Protein AF-A0A519G516-F1 (afdb_monomer_lite)

Sec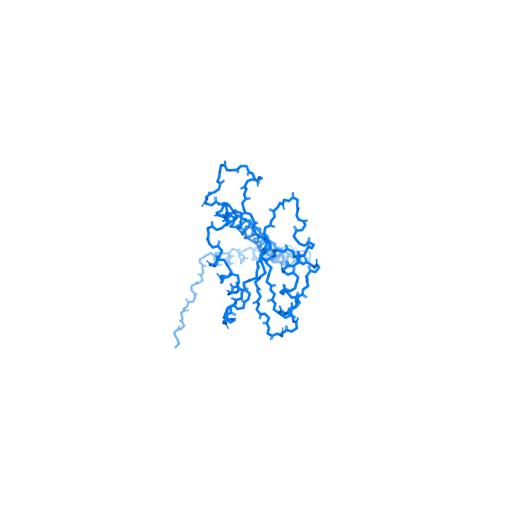ondary structure (DSSP, 8-state):
------PPPHHHHHHHHHHHHHHHHHHHHHHHH--HHHHHHHHHHHHHHHHHHHHHHHHHHHHHHHHHHHHHHHHHHHHHHHHHHHTS-TT-TTS-GGG---EEEEEESS---HHHHHHHH--SS--EEEEEE----HHHHHHHHHHHHHHT-EEEE-S--TTHHHHHHHHHHHHHTTTS--

Structure (mmCIF, N/CA/C/O backbone):
data_AF-A0A519G516-F1
#
_entry.id   AF-A0A519G516-F1
#
loop_
_atom_site.group_PDB
_atom_site.id
_atom_site.type_symbol
_atom_site.label_atom_id
_atom_site.label_alt_id
_atom_site.label_comp_id
_atom_site.label_asym_id
_atom_site.label_entity_id
_atom_site.label_seq_id
_atom_site.pdbx_PDB_ins_code
_atom_site.Cartn_x
_atom_site.Cartn_y
_atom_site.Cartn_z
_atom_site.occupancy
_atom_site.B_iso_or_equiv
_atom_site.auth_seq_id
_atom_site.auth_comp_id
_atom_site.auth_asym_id
_atom_site.auth_atom_id
_atom_site.pdbx_PDB_model_num
ATOM 1 N N . MET A 1 1 ? 13.253 -38.120 -31.723 1.00 42.66 1 MET A N 1
ATOM 2 C CA . MET A 1 1 ? 13.584 -36.685 -31.892 1.00 42.66 1 MET A CA 1
ATOM 3 C C . MET A 1 1 ? 13.440 -36.330 -33.364 1.00 42.66 1 MET A C 1
ATOM 5 O O . MET A 1 1 ? 14.314 -36.656 -34.152 1.00 42.66 1 MET A O 1
ATOM 9 N N . THR A 1 2 ? 12.307 -35.756 -33.767 1.00 56.34 2 THR A N 1
ATOM 10 C CA . THR A 1 2 ? 12.040 -35.376 -35.163 1.00 56.34 2 THR A CA 1
ATOM 11 C C . THR A 1 2 ? 12.524 -33.948 -35.408 1.00 56.34 2 THR A C 1
ATOM 13 O O . THR A 1 2 ? 11.951 -32.991 -34.889 1.00 56.34 2 THR A O 1
ATOM 16 N N . HIS A 1 3 ? 13.603 -33.803 -36.177 1.00 51.62 3 HIS A N 1
ATOM 17 C CA . HIS A 1 3 ? 14.122 -32.510 -36.619 1.00 51.62 3 HIS A CA 1
ATOM 18 C C . HIS A 1 3 ? 13.134 -31.878 -37.609 1.00 51.62 3 HIS A C 1
ATOM 20 O O . HIS A 1 3 ? 13.047 -32.295 -38.761 1.00 51.62 3 HIS A O 1
ATOM 26 N N . HIS A 1 4 ? 12.379 -30.869 -37.175 1.00 57.00 4 HIS A N 1
ATOM 27 C CA . HIS A 1 4 ? 11.585 -30.063 -38.098 1.00 57.00 4 HIS A CA 1
ATOM 28 C C . HIS A 1 4 ? 12.514 -29.067 -38.816 1.00 57.00 4 HIS A C 1
ATOM 30 O O . HIS A 1 4 ? 13.153 -28.251 -38.141 1.00 57.00 4 HIS A O 1
ATOM 36 N N . PRO A 1 5 ? 12.627 -29.102 -40.157 1.00 66.62 5 PRO A N 1
ATOM 37 C CA . PRO A 1 5 ? 13.460 -28.153 -40.881 1.00 66.62 5 PRO A CA 1
ATOM 38 C C . PRO A 1 5 ? 12.877 -26.745 -40.724 1.00 66.62 5 PRO A C 1
ATOM 40 O O . PRO A 1 5 ? 11.738 -26.475 -41.116 1.00 66.62 5 PRO A O 1
ATOM 43 N N . ARG A 1 6 ? 13.660 -25.835 -40.131 1.00 71.81 6 ARG A N 1
ATOM 44 C CA . ARG A 1 6 ? 13.300 -24.417 -40.037 1.00 71.81 6 ARG A CA 1
ATOM 45 C C . ARG A 1 6 ? 13.251 -23.848 -41.452 1.00 71.81 6 ARG A C 1
ATOM 47 O O . ARG A 1 6 ? 14.284 -23.681 -42.092 1.00 71.81 6 ARG A O 1
ATOM 54 N N . ARG A 1 7 ? 12.045 -23.558 -41.943 1.00 76.56 7 ARG A N 1
ATOM 55 C CA . ARG A 1 7 ? 11.864 -22.849 -43.211 1.00 76.56 7 ARG A CA 1
ATOM 56 C C . ARG A 1 7 ? 12.440 -21.445 -43.057 1.00 76.56 7 ARG A C 1
ATOM 58 O O . ARG A 1 7 ? 11.971 -20.672 -42.225 1.00 76.56 7 ARG A O 1
ATOM 65 N N . ILE A 1 8 ? 13.468 -21.138 -43.840 1.00 78.06 8 ILE A N 1
ATOM 66 C CA . ILE A 1 8 ? 14.042 -19.795 -43.892 1.00 78.06 8 ILE A CA 1
ATOM 67 C C . ILE A 1 8 ? 12.964 -18.856 -44.463 1.00 78.06 8 ILE A C 1
ATOM 69 O O . ILE A 1 8 ? 12.365 -19.184 -45.493 1.00 78.06 8 ILE A O 1
ATOM 73 N N . PRO A 1 9 ? 12.671 -17.714 -43.815 1.00 83.06 9 PRO A N 1
ATOM 74 C CA . PRO A 1 9 ? 11.715 -16.749 -44.338 1.00 83.06 9 PRO A CA 1
ATOM 75 C C . PRO A 1 9 ? 12.136 -16.276 -45.733 1.00 83.06 9 PRO A C 1
ATOM 77 O O . PRO A 1 9 ? 13.305 -15.965 -45.962 1.00 83.06 9 PRO A O 1
ATOM 80 N N . ARG A 1 10 ? 11.181 -16.160 -46.665 1.00 83.38 10 ARG A N 1
ATOM 81 C CA . ARG A 1 10 ? 11.438 -15.643 -48.026 1.00 83.38 10 ARG A CA 1
ATOM 82 C C . ARG A 1 10 ? 12.112 -14.263 -48.007 1.00 83.38 10 ARG A C 1
ATOM 84 O O . ARG A 1 10 ? 12.936 -13.971 -48.865 1.00 83.38 10 ARG A O 1
ATOM 91 N N . SER A 1 11 ? 11.815 -13.451 -46.991 1.00 79.94 11 SER A N 1
ATOM 92 C CA . SER A 1 11 ? 12.451 -12.152 -46.760 1.00 79.94 11 SER A CA 1
ATOM 93 C C . SER A 1 11 ? 13.943 -12.262 -46.442 1.00 79.94 11 SER A C 1
ATOM 95 O O . SER A 1 11 ? 14.722 -11.460 -46.941 1.00 79.94 11 SER A O 1
ATOM 97 N N . THR A 1 12 ? 14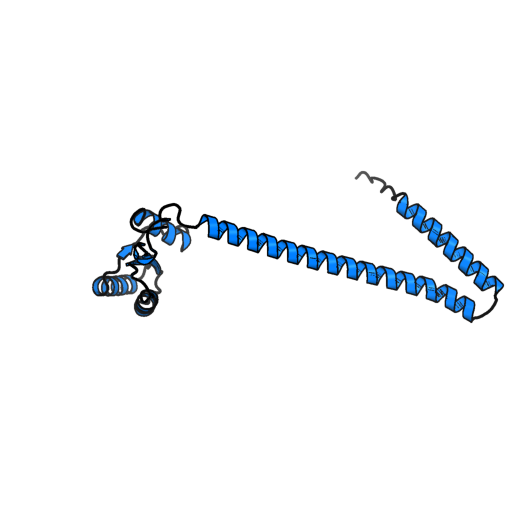.370 -13.267 -45.674 1.00 82.44 12 THR A N 1
ATOM 98 C CA . THR A 1 12 ? 15.790 -13.486 -45.367 1.00 82.44 12 THR A CA 1
ATOM 99 C C . THR A 1 12 ? 16.568 -13.838 -46.630 1.00 82.44 12 THR A C 1
ATOM 101 O O . THR A 1 12 ? 17.629 -13.272 -46.861 1.00 82.44 12 THR A O 1
ATOM 104 N N . VAL A 1 13 ? 16.010 -14.705 -47.480 1.00 85.81 13 VAL A N 1
ATOM 105 C CA . VAL A 1 13 ? 16.645 -15.095 -48.749 1.00 85.81 13 VAL A CA 1
ATOM 106 C C . VAL A 1 13 ? 16.794 -13.893 -49.686 1.00 85.81 13 VAL A C 1
ATOM 108 O O . VAL A 1 13 ? 17.876 -13.672 -50.222 1.00 85.81 13 VAL A O 1
ATOM 111 N N . LEU A 1 14 ? 15.742 -13.081 -49.840 1.00 86.44 14 LEU A N 1
ATOM 112 C CA . LEU A 1 14 ? 15.774 -11.882 -50.687 1.00 86.44 14 LEU A CA 1
ATOM 113 C C . LEU A 1 14 ? 16.786 -10.841 -50.192 1.00 86.44 14 LEU A C 1
ATOM 115 O O . LEU A 1 14 ? 17.541 -10.293 -50.992 1.00 86.44 14 LEU A O 1
ATOM 119 N N . VAL A 1 15 ? 16.837 -10.597 -48.880 1.00 82.88 15 VAL A N 1
ATOM 120 C CA . VAL A 1 15 ? 17.799 -9.658 -48.284 1.00 82.88 15 VAL A CA 1
ATOM 121 C C . VAL A 1 15 ? 19.230 -10.160 -48.473 1.00 82.88 15 VAL A C 1
ATOM 123 O O . VAL A 1 15 ? 20.093 -9.378 -48.864 1.00 82.88 15 VAL A O 1
ATOM 126 N N . SER A 1 16 ? 19.489 -11.453 -48.259 1.00 82.31 16 SER A N 1
ATOM 127 C CA . SER A 1 16 ? 20.813 -12.039 -48.495 1.00 82.31 16 SER A CA 1
ATOM 128 C C . SER A 1 16 ? 21.248 -11.899 -49.953 1.00 82.31 16 SER A C 1
ATOM 130 O O . SER A 1 16 ? 22.359 -11.441 -50.195 1.00 82.31 16 SER A O 1
ATOM 132 N N . LEU A 1 17 ? 20.369 -12.211 -50.912 1.00 90.00 17 LEU A N 1
ATOM 133 C CA . LEU A 1 17 ? 20.662 -12.061 -52.342 1.00 90.00 17 LEU A CA 1
ATOM 134 C C . LEU A 1 17 ? 20.984 -10.611 -52.714 1.00 90.00 17 LEU A C 1
ATOM 136 O O . LEU A 1 17 ? 21.973 -10.363 -53.402 1.00 90.00 17 LEU A O 1
ATOM 140 N N . LEU A 1 18 ? 20.193 -9.653 -52.223 1.00 89.50 18 LEU A N 1
ATOM 141 C CA . LEU A 1 18 ? 20.431 -8.230 -52.465 1.00 89.50 18 LEU A CA 1
ATOM 142 C C . LEU A 1 18 ? 21.806 -7.791 -51.940 1.00 89.50 18 LEU A C 1
ATOM 144 O O . LEU A 1 18 ? 22.554 -7.129 -52.657 1.00 89.50 18 LEU A O 1
ATOM 148 N N . TRP A 1 19 ? 22.167 -8.194 -50.719 1.00 84.31 19 TRP A N 1
ATOM 149 C CA . TRP A 1 19 ? 23.478 -7.880 -50.145 1.00 84.31 19 TRP A CA 1
ATOM 150 C C . TRP A 1 19 ? 24.628 -8.515 -50.923 1.00 84.31 19 TRP A C 1
ATOM 152 O O . TRP A 1 19 ? 25.651 -7.863 -51.121 1.00 84.31 19 TRP A O 1
ATOM 162 N N . THR A 1 20 ? 24.466 -9.751 -51.399 1.00 86.56 20 THR A N 1
ATOM 163 C CA . THR A 1 20 ? 25.477 -10.411 -52.233 1.00 86.56 20 THR A CA 1
ATOM 164 C C . THR A 1 20 ? 25.689 -9.665 -53.550 1.00 86.56 20 THR A C 1
ATOM 166 O O . THR A 1 20 ? 2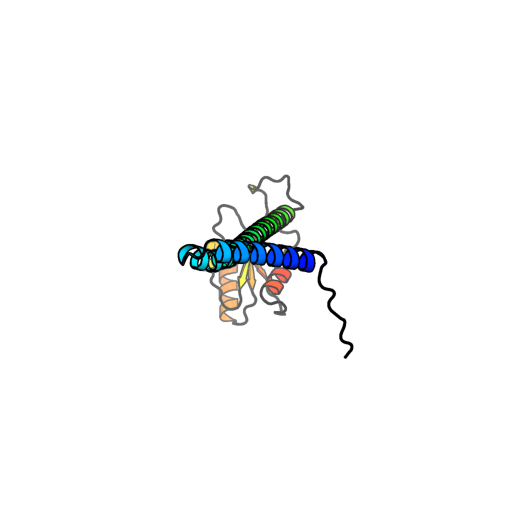6.834 -9.446 -53.939 1.00 86.56 20 THR A O 1
ATOM 169 N N . ILE A 1 21 ? 24.613 -9.213 -54.204 1.00 90.56 21 ILE A N 1
ATOM 170 C CA . ILE A 1 21 ? 24.694 -8.431 -55.448 1.00 90.56 21 ILE A CA 1
ATOM 171 C C . ILE A 1 21 ? 25.404 -7.093 -55.205 1.00 90.56 21 ILE A C 1
ATOM 173 O O . ILE A 1 21 ? 26.313 -6.736 -55.952 1.00 90.56 21 ILE A O 1
ATOM 177 N N . LEU A 1 22 ? 25.036 -6.372 -54.140 1.00 85.81 22 LEU A N 1
ATOM 178 C CA . LEU A 1 22 ? 25.654 -5.088 -53.796 1.00 85.81 22 LEU A CA 1
ATOM 179 C C . LEU A 1 22 ? 27.142 -5.234 -53.453 1.00 85.81 22 LEU A C 1
ATOM 181 O O . LEU A 1 22 ? 27.958 -4.438 -53.914 1.00 85.81 22 LEU A O 1
ATOM 185 N N . ALA A 1 23 ? 27.508 -6.267 -52.689 1.00 84.44 23 ALA A N 1
ATOM 186 C CA . ALA A 1 23 ? 28.902 -6.550 -52.359 1.00 84.44 23 ALA A CA 1
ATOM 187 C C . ALA A 1 23 ? 29.725 -6.904 -53.608 1.00 84.44 23 ALA A C 1
ATOM 189 O O . ALA A 1 23 ? 30.845 -6.419 -53.760 1.00 84.44 23 ALA A O 1
ATOM 190 N N . ALA A 1 24 ? 29.160 -7.697 -54.524 1.00 86.75 24 ALA A N 1
ATOM 191 C CA . ALA A 1 24 ? 29.812 -8.055 -55.781 1.00 86.75 24 ALA A CA 1
ATOM 192 C C . ALA A 1 24 ? 30.017 -6.836 -56.695 1.00 86.75 24 ALA A C 1
ATOM 194 O O . ALA A 1 24 ? 31.104 -6.660 -57.243 1.00 86.75 24 ALA A O 1
ATOM 195 N N . ALA A 1 25 ? 29.010 -5.964 -56.818 1.00 86.19 25 ALA A N 1
ATOM 196 C CA . ALA A 1 25 ? 29.116 -4.729 -57.594 1.00 86.19 25 ALA A CA 1
ATOM 197 C C . ALA A 1 25 ? 30.181 -3.779 -57.019 1.00 86.19 25 ALA A C 1
ATOM 199 O O . ALA A 1 25 ? 30.984 -3.218 -57.765 1.00 86.19 25 ALA A O 1
ATOM 200 N N . LEU A 1 26 ? 30.226 -3.643 -55.690 1.00 81.75 26 LEU A N 1
ATOM 201 C CA . LEU A 1 26 ? 31.208 -2.809 -54.999 1.00 81.75 26 LEU A CA 1
ATOM 202 C C . LEU A 1 26 ? 32.637 -3.348 -55.176 1.00 81.75 26 LEU A C 1
ATOM 204 O O . LEU A 1 26 ? 33.553 -2.582 -55.474 1.00 81.75 26 LEU A O 1
ATOM 208 N N . ALA A 1 27 ? 32.817 -4.668 -55.073 1.00 81.12 27 ALA A N 1
ATOM 209 C CA . ALA A 1 27 ? 34.099 -5.317 -55.329 1.00 81.12 27 ALA A CA 1
ATOM 210 C C . ALA A 1 27 ? 34.550 -5.130 -56.786 1.00 81.12 27 ALA A C 1
ATOM 212 O O . ALA A 1 27 ? 35.690 -4.738 -57.023 1.00 81.12 27 ALA A O 1
ATOM 213 N N . ALA A 1 28 ? 33.658 -5.339 -57.761 1.00 86.06 28 ALA A N 1
ATOM 214 C CA . ALA A 1 28 ? 33.967 -5.144 -59.178 1.00 86.06 28 ALA A CA 1
ATOM 215 C C . ALA A 1 28 ? 34.412 -3.702 -59.481 1.00 86.06 28 ALA A C 1
ATOM 217 O O . ALA A 1 28 ? 35.391 -3.492 -60.196 1.00 86.06 28 ALA A O 1
ATOM 218 N N . TRP A 1 29 ? 33.747 -2.710 -58.882 1.00 88.88 29 TRP A N 1
ATOM 219 C CA . TRP A 1 29 ? 34.142 -1.305 -58.990 1.00 88.88 29 TRP A CA 1
ATOM 220 C C . TRP A 1 29 ? 35.528 -1.026 -58.384 1.00 88.88 29 TRP A C 1
ATOM 222 O O . TRP A 1 29 ? 36.338 -0.312 -58.981 1.00 88.88 29 TRP A O 1
ATOM 232 N N . ALA A 1 30 ? 35.845 -1.611 -57.228 1.00 80.44 30 ALA A N 1
ATOM 233 C CA . ALA A 1 30 ? 37.164 -1.437 -56.624 1.00 80.44 30 ALA A CA 1
ATOM 234 C C . ALA A 1 30 ? 38.289 -2.104 -57.421 1.00 80.44 30 ALA A C 1
ATOM 236 O O . ALA A 1 30 ? 39.363 -1.518 -57.558 1.00 80.44 30 ALA A O 1
ATOM 237 N N . LEU A 1 31 ? 38.038 -3.283 -58.000 1.00 84.44 31 LEU A N 1
ATOM 238 C CA . LEU A 1 31 ? 38.988 -3.910 -58.920 1.00 84.44 31 LEU A CA 1
ATOM 239 C C . LEU A 1 31 ? 39.219 -3.037 -60.162 1.00 84.44 31 LEU A C 1
ATOM 241 O O . LEU A 1 31 ? 40.358 -2.896 -60.596 1.00 84.44 31 LEU A O 1
ATOM 245 N N . ALA A 1 32 ? 38.164 -2.420 -60.703 1.00 85.81 32 ALA A N 1
ATOM 246 C CA . ALA A 1 32 ? 38.262 -1.558 -61.881 1.00 85.81 32 ALA A CA 1
ATOM 247 C C . ALA A 1 32 ? 39.011 -0.239 -61.618 1.00 85.81 32 ALA A C 1
ATOM 249 O O . ALA A 1 32 ? 39.642 0.302 -62.521 1.00 85.81 32 ALA A O 1
ATOM 250 N N . THR A 1 33 ? 38.949 0.289 -60.393 1.00 88.06 33 THR A N 1
ATOM 251 C CA . THR A 1 33 ? 39.619 1.547 -60.023 1.00 88.06 33 THR A CA 1
ATOM 252 C C . THR A 1 33 ? 41.076 1.354 -59.600 1.00 88.06 33 THR A C 1
ATOM 254 O O . THR A 1 33 ? 41.839 2.312 -59.671 1.00 88.06 33 THR A O 1
ATOM 257 N N . ALA A 1 34 ? 41.474 0.148 -59.175 1.00 85.69 34 ALA A N 1
ATOM 258 C CA . ALA A 1 34 ? 42.852 -0.235 -58.837 1.00 85.69 34 ALA A CA 1
ATOM 259 C C . ALA A 1 34 ? 43.578 0.709 -57.849 1.00 85.69 34 ALA A C 1
ATOM 261 O O . ALA A 1 34 ? 44.806 0.790 -57.841 1.00 85.69 34 ALA A O 1
ATOM 262 N N . THR A 1 35 ? 42.833 1.411 -56.986 1.00 90.56 35 THR A N 1
ATOM 263 C CA . THR A 1 35 ? 43.409 2.288 -55.956 1.00 90.56 35 THR A CA 1
ATOM 264 C C . THR A 1 35 ? 43.285 1.674 -54.559 1.00 90.56 35 THR A C 1
ATOM 266 O O . THR A 1 35 ? 42.270 1.049 -54.238 1.00 90.56 35 THR A O 1
ATOM 269 N N . PRO A 1 36 ? 44.265 1.904 -53.664 1.00 85.44 36 PRO A N 1
ATOM 270 C CA . PRO A 1 36 ? 44.168 1.468 -52.270 1.00 85.44 36 PRO A CA 1
ATOM 271 C C . PRO A 1 36 ? 42.976 2.109 -51.538 1.00 85.44 36 PRO A C 1
ATOM 273 O O . PRO A 1 36 ? 42.374 1.480 -50.670 1.00 85.44 36 PRO A O 1
ATOM 276 N N . ALA A 1 37 ? 42.573 3.323 -51.928 1.00 84.19 37 ALA A N 1
ATOM 277 C CA . ALA A 1 37 ? 41.396 3.994 -51.380 1.00 84.19 37 ALA A CA 1
ATOM 278 C C . ALA A 1 37 ? 40.091 3.228 -51.670 1.00 84.19 37 ALA A C 1
ATOM 280 O O . ALA A 1 37 ? 39.254 3.083 -50.778 1.00 84.19 37 ALA A O 1
ATOM 281 N N . ALA A 1 38 ? 39.932 2.684 -52.882 1.00 78.56 38 ALA A N 1
ATOM 282 C CA . ALA A 1 38 ? 38.755 1.897 -53.245 1.00 78.56 38 ALA A CA 1
ATOM 283 C C . ALA A 1 38 ? 38.674 0.575 -52.462 1.00 78.56 38 ALA A C 1
ATOM 285 O O . ALA A 1 38 ? 37.588 0.172 -52.036 1.00 78.56 38 ALA A O 1
ATOM 286 N N . ALA A 1 39 ? 39.819 -0.063 -52.197 1.00 79.50 39 ALA A N 1
ATOM 287 C CA . ALA A 1 39 ? 39.887 -1.265 -51.366 1.00 79.50 39 ALA A CA 1
ATOM 288 C C . ALA A 1 39 ? 39.486 -0.980 -49.906 1.00 79.50 39 ALA A C 1
ATOM 290 O O . ALA A 1 39 ? 38.671 -1.708 -49.335 1.00 79.50 39 ALA A O 1
ATOM 291 N N . VAL A 1 40 ? 39.989 0.113 -49.318 1.00 85.75 40 VAL A N 1
ATOM 292 C CA . VAL A 1 40 ? 39.603 0.545 -47.962 1.00 85.75 40 VAL A CA 1
ATOM 293 C C . VAL A 1 40 ? 38.109 0.861 -47.896 1.00 85.75 40 VAL A C 1
ATOM 295 O O . VAL A 1 40 ? 37.434 0.430 -46.962 1.00 85.75 40 VAL A O 1
ATOM 298 N N . PHE A 1 41 ? 37.570 1.551 -48.902 1.00 82.12 41 PHE A N 1
ATOM 299 C CA . PHE A 1 41 ? 36.145 1.871 -48.975 1.00 82.12 41 PHE A CA 1
ATOM 300 C C . PHE A 1 41 ? 35.265 0.609 -49.019 1.00 82.12 41 PHE A C 1
ATOM 302 O O . PHE A 1 41 ? 34.280 0.522 -48.283 1.00 82.12 41 PHE A O 1
ATOM 309 N N . CYS A 1 42 ? 35.656 -0.409 -49.795 1.00 82.69 42 CYS A N 1
ATOM 310 C CA . CYS A 1 42 ? 34.933 -1.684 -49.879 1.00 82.69 42 CYS A CA 1
ATOM 311 C C . CYS A 1 42 ? 34.841 -2.431 -48.552 1.00 82.69 42 CYS A C 1
ATOM 313 O O . CYS A 1 42 ? 33.854 -3.121 -48.308 1.00 82.69 42 CYS A O 1
ATOM 315 N N . VAL A 1 43 ? 35.859 -2.306 -47.701 1.00 83.06 43 VAL A N 1
ATOM 316 C CA . VAL A 1 43 ? 35.870 -2.937 -46.379 1.00 83.06 43 VAL A CA 1
ATOM 317 C C . VAL A 1 43 ? 35.149 -2.059 -45.357 1.00 83.06 43 VAL A C 1
ATOM 319 O O . VAL A 1 43 ? 34.340 -2.557 -44.579 1.00 83.06 43 VAL A O 1
ATOM 322 N N . ALA A 1 44 ? 35.377 -0.747 -45.365 1.00 83.75 44 ALA A N 1
ATOM 323 C CA . ALA A 1 44 ? 34.818 0.162 -44.367 1.00 83.75 44 ALA A CA 1
ATOM 324 C C . ALA A 1 44 ? 33.285 0.276 -44.445 1.00 83.75 44 ALA A C 1
ATOM 326 O O . ALA A 1 44 ? 32.614 0.307 -43.410 1.00 83.75 44 ALA A O 1
ATOM 327 N N . VAL A 1 45 ? 32.715 0.299 -45.655 1.00 84.88 45 VAL A N 1
ATOM 328 C CA . VAL A 1 45 ? 31.272 0.511 -45.860 1.00 84.88 45 VAL A CA 1
ATOM 329 C C . VAL A 1 45 ? 30.416 -0.612 -45.246 1.00 84.88 45 VAL A C 1
ATOM 331 O O . VAL A 1 45 ? 29.528 -0.293 -44.451 1.00 84.88 45 VAL A O 1
ATOM 334 N N . PRO A 1 46 ? 30.664 -1.912 -45.508 1.00 82.19 46 PRO A N 1
ATOM 335 C CA . PRO A 1 46 ? 29.923 -2.994 -44.859 1.00 82.19 46 PRO A CA 1
ATOM 336 C C . PRO A 1 46 ? 30.046 -2.975 -43.333 1.00 82.19 46 PRO A C 1
ATOM 338 O O . PRO A 1 46 ? 29.055 -3.187 -42.636 1.00 82.19 46 PRO A O 1
ATOM 341 N N . PHE A 1 47 ? 31.236 -2.682 -42.800 1.00 83.75 47 PHE A N 1
ATOM 342 C CA . PHE A 1 47 ? 31.452 -2.594 -41.353 1.00 83.75 47 PHE A CA 1
ATOM 343 C C . PHE A 1 47 ? 30.639 -1.460 -40.717 1.00 83.75 47 PHE A C 1
ATOM 345 O O . PHE A 1 47 ? 29.999 -1.668 -39.680 1.00 83.75 47 PHE A O 1
ATOM 352 N N . LEU A 1 48 ? 30.601 -0.286 -41.351 1.00 86.62 48 LEU A N 1
ATOM 353 C CA . LEU A 1 48 ? 29.793 0.844 -40.889 1.00 86.62 48 LEU A CA 1
ATOM 354 C C . LEU A 1 48 ? 28.294 0.518 -40.926 1.00 86.62 48 LEU A C 1
ATOM 356 O O . LEU A 1 48 ? 27.575 0.796 -39.968 1.00 86.62 48 LEU A O 1
ATOM 360 N N . TRP A 1 49 ? 27.827 -0.145 -41.985 1.00 84.62 49 TRP A N 1
ATOM 361 C CA . TRP A 1 49 ? 26.436 -0.588 -42.077 1.00 84.62 49 TRP A CA 1
ATOM 362 C C . TRP A 1 49 ? 26.079 -1.620 -41.006 1.00 84.62 49 TRP A C 1
ATOM 364 O O . TRP A 1 49 ? 25.056 -1.472 -40.339 1.00 84.62 49 TRP A O 1
ATOM 374 N N . ILE A 1 50 ? 26.915 -2.640 -40.788 1.00 85.19 50 ILE A N 1
ATOM 375 C CA . ILE A 1 50 ? 26.664 -3.689 -39.786 1.00 85.19 50 ILE A CA 1
ATOM 376 C C . ILE A 1 50 ? 26.619 -3.091 -38.377 1.00 85.19 50 ILE A C 1
ATOM 378 O O . ILE A 1 50 ? 25.719 -3.408 -37.594 1.00 85.19 50 ILE A O 1
ATOM 382 N N . THR A 1 51 ? 27.573 -2.222 -38.044 1.00 84.56 51 THR A N 1
ATOM 383 C CA . THR A 1 51 ? 27.620 -1.569 -36.727 1.00 84.56 51 THR A CA 1
ATOM 384 C C . THR A 1 51 ? 26.462 -0.588 -36.537 1.00 84.56 51 THR A C 1
ATOM 386 O O . THR A 1 51 ? 25.795 -0.638 -35.500 1.00 84.56 51 THR A O 1
ATOM 389 N N . GLY A 1 52 ? 26.138 0.210 -37.558 1.00 87.69 52 GLY A N 1
ATOM 390 C CA . GLY A 1 52 ? 25.007 1.140 -37.554 1.00 87.69 52 GLY A CA 1
ATOM 391 C C . GLY A 1 52 ? 23.647 0.448 -37.416 1.00 87.69 52 GLY A C 1
ATOM 392 O O . GLY A 1 52 ? 22.841 0.831 -36.567 1.00 87.69 52 GLY A O 1
ATOM 393 N N . LEU A 1 53 ? 23.404 -0.630 -38.171 1.00 85.69 53 LEU A N 1
ATOM 394 C CA . LEU A 1 53 ? 22.170 -1.426 -38.088 1.00 85.69 53 LEU A CA 1
ATOM 395 C C . LEU A 1 53 ? 21.992 -2.058 -36.702 1.00 85.69 53 LEU A C 1
ATOM 397 O O . LEU A 1 53 ? 20.882 -2.074 -36.163 1.00 85.69 53 LEU A O 1
ATOM 401 N N . ARG A 1 54 ? 23.076 -2.558 -36.092 1.00 84.75 54 ARG A N 1
ATOM 402 C CA . ARG A 1 54 ? 23.024 -3.124 -34.734 1.00 84.75 54 ARG A CA 1
ATOM 403 C C . ARG A 1 54 ? 22.737 -2.054 -33.689 1.00 84.75 54 ARG A C 1
ATOM 405 O O . ARG A 1 54 ? 21.902 -2.294 -32.817 1.00 84.75 54 ARG A O 1
ATOM 412 N N . ALA A 1 55 ? 23.367 -0.886 -33.796 1.00 85.25 55 ALA A N 1
ATOM 413 C CA . ALA A 1 55 ? 23.083 0.241 -32.916 1.00 85.25 55 ALA A CA 1
ATOM 414 C C . ALA A 1 55 ? 21.612 0.673 -33.032 1.00 85.25 55 ALA A C 1
ATOM 416 O O . ALA A 1 55 ? 20.916 0.746 -32.020 1.00 85.25 55 ALA A O 1
ATOM 417 N N . ALA A 1 56 ? 21.097 0.851 -34.251 1.00 86.62 56 ALA A N 1
ATOM 418 C CA . ALA A 1 56 ? 19.698 1.209 -34.486 1.00 86.62 56 ALA A CA 1
ATOM 419 C C . ALA A 1 56 ? 18.719 0.171 -33.905 1.00 86.62 56 ALA A C 1
ATOM 421 O O . ALA A 1 56 ? 17.736 0.530 -33.255 1.00 86.62 56 ALA A O 1
ATOM 422 N N . ALA A 1 57 ? 19.004 -1.124 -34.071 1.00 88.56 57 ALA A N 1
ATOM 423 C CA . ALA A 1 57 ? 18.184 -2.190 -33.499 1.00 88.56 57 ALA A CA 1
ATOM 424 C C . ALA A 1 57 ? 18.172 -2.174 -31.960 1.00 88.56 57 ALA A C 1
ATOM 426 O O . ALA A 1 57 ? 17.130 -2.439 -31.352 1.00 88.56 57 ALA A O 1
ATOM 427 N N . LEU A 1 58 ? 19.304 -1.857 -31.324 1.00 90.38 58 LEU A N 1
ATOM 428 C CA . LEU A 1 58 ? 19.384 -1.702 -29.870 1.00 90.38 58 LEU A CA 1
ATOM 429 C C . LEU A 1 58 ? 18.572 -0.493 -29.392 1.00 90.38 58 LEU A C 1
ATOM 431 O O . LEU A 1 58 ? 17.775 -0.638 -28.465 1.00 90.38 58 LEU A O 1
ATOM 435 N N . TRP A 1 59 ? 18.689 0.649 -30.072 1.00 89.56 59 TRP A N 1
ATOM 436 C CA . TRP A 1 59 ? 17.907 1.851 -29.767 1.00 89.56 59 TRP A CA 1
ATOM 437 C C . TRP A 1 59 ? 16.400 1.620 -29.900 1.00 89.56 59 TRP A C 1
ATOM 439 O O . TRP A 1 59 ? 15.647 1.964 -28.990 1.00 89.56 59 TRP A O 1
ATOM 449 N N . MET A 1 60 ? 15.948 0.960 -30.970 1.00 90.19 60 MET A N 1
ATOM 450 C CA . MET A 1 60 ? 14.528 0.629 -31.145 1.00 90.19 60 MET A CA 1
ATOM 451 C C . MET A 1 60 ? 14.004 -0.298 -30.041 1.00 90.19 60 MET A C 1
ATOM 453 O O . MET A 1 60 ? 12.886 -0.119 -29.555 1.00 90.19 60 MET A O 1
ATOM 457 N N . ARG A 1 61 ? 14.804 -1.281 -29.608 1.00 90.38 61 ARG A N 1
ATOM 458 C CA . ARG A 1 61 ? 14.427 -2.180 -28.505 1.00 90.38 61 ARG A CA 1
ATOM 459 C C . ARG A 1 61 ? 14.344 -1.442 -27.175 1.00 90.38 61 ARG A C 1
ATOM 461 O O . ARG A 1 61 ? 13.376 -1.661 -26.448 1.00 90.38 61 ARG A O 1
ATOM 468 N N . ALA A 1 62 ? 15.309 -0.571 -26.887 1.00 87.19 62 ALA A N 1
ATOM 469 C CA . ALA A 1 62 ? 15.310 0.257 -25.686 1.00 87.19 62 ALA A CA 1
ATOM 470 C C . ALA A 1 62 ? 14.093 1.196 -25.663 1.00 87.19 62 ALA A C 1
ATOM 472 O O . ALA A 1 62 ? 13.346 1.208 -24.686 1.00 87.19 62 ALA A O 1
ATOM 473 N N . ALA A 1 63 ? 13.811 1.886 -26.772 1.00 87.69 63 ALA A N 1
ATOM 474 C CA . ALA A 1 63 ? 12.631 2.740 -26.904 1.00 87.69 63 ALA A CA 1
ATO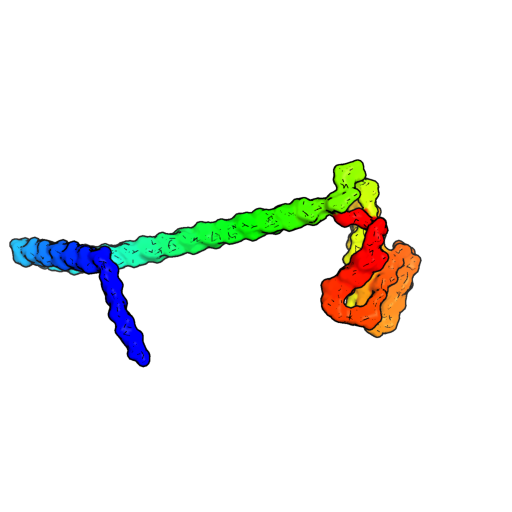M 475 C C . ALA A 1 63 ? 11.330 1.951 -26.669 1.00 87.69 63 ALA A C 1
ATOM 477 O O . ALA A 1 63 ? 10.504 2.335 -25.843 1.00 87.69 63 ALA A O 1
ATOM 478 N N . ALA A 1 64 ? 11.182 0.784 -27.304 1.00 88.50 64 ALA A N 1
ATOM 479 C CA . ALA A 1 64 ? 10.011 -0.072 -27.119 1.00 88.50 64 ALA A CA 1
ATOM 480 C C . ALA A 1 64 ? 9.885 -0.642 -25.692 1.00 88.50 64 ALA A C 1
ATOM 482 O O . ALA A 1 64 ? 8.779 -0.959 -25.246 1.00 88.50 64 ALA A O 1
ATOM 483 N N . GLN A 1 65 ? 10.992 -0.841 -24.972 1.00 90.88 65 GLN A N 1
ATOM 484 C CA . GLN A 1 65 ? 10.964 -1.226 -23.557 1.00 90.88 65 GLN A CA 1
ATOM 485 C C . GLN A 1 65 ? 10.462 -0.076 -22.682 1.00 90.88 65 GLN A C 1
ATOM 487 O O . GLN A 1 65 ? 9.553 -0.294 -21.882 1.00 90.88 65 GLN A O 1
ATOM 492 N N . VAL A 1 66 ? 10.971 1.140 -22.892 1.00 91.62 66 VAL A N 1
ATOM 493 C CA . VAL A 1 66 ? 10.541 2.339 -22.156 1.00 91.62 66 VAL A CA 1
ATOM 494 C C . VAL A 1 66 ? 9.054 2.620 -22.382 1.00 91.62 66 VAL A C 1
ATOM 496 O O . VAL A 1 66 ? 8.316 2.795 -21.414 1.00 91.62 66 VAL A O 1
ATOM 499 N N . SER A 1 67 ? 8.568 2.568 -23.627 1.00 90.50 67 SER A N 1
ATOM 500 C CA . SER A 1 67 ? 7.142 2.784 -23.920 1.00 90.50 67 SER A CA 1
ATOM 501 C C . SER A 1 67 ? 6.238 1.743 -23.254 1.00 90.50 67 SER A C 1
ATOM 503 O O . SER A 1 67 ? 5.169 2.079 -22.743 1.00 90.50 67 SER A O 1
ATOM 505 N N . ARG A 1 68 ? 6.661 0.471 -23.220 1.00 92.00 68 ARG A N 1
ATOM 506 C CA . ARG A 1 68 ? 5.906 -0.596 -22.543 1.00 92.00 68 ARG A CA 1
ATOM 507 C C . ARG A 1 68 ? 5.887 -0.410 -21.030 1.00 92.00 68 ARG A C 1
ATOM 509 O O . ARG A 1 68 ? 4.825 -0.585 -20.437 1.00 92.00 68 ARG A O 1
ATOM 516 N N . ALA A 1 69 ? 7.016 -0.030 -20.432 1.00 88.88 69 ALA A N 1
ATOM 517 C CA . ALA A 1 69 ? 7.107 0.266 -19.006 1.00 88.88 69 ALA A CA 1
ATOM 518 C C . ALA A 1 69 ? 6.209 1.454 -18.629 1.00 88.88 69 ALA A C 1
ATOM 520 O O . ALA A 1 69 ? 5.403 1.343 -17.708 1.00 88.88 69 ALA A O 1
ATOM 521 N N . ALA A 1 70 ? 6.248 2.542 -19.404 1.00 89.50 70 ALA A N 1
ATOM 522 C CA . ALA A 1 70 ? 5.363 3.690 -19.210 1.00 89.50 70 ALA A CA 1
ATOM 523 C C . ALA A 1 70 ? 3.881 3.281 -19.288 1.00 89.50 70 ALA A C 1
ATOM 525 O O . ALA A 1 70 ? 3.104 3.569 -18.381 1.00 89.50 70 ALA A O 1
ATOM 526 N N . ALA A 1 71 ? 3.497 2.506 -20.308 1.00 90.75 71 ALA A N 1
ATOM 527 C CA . ALA A 1 71 ? 2.129 2.008 -20.448 1.00 90.75 71 ALA A CA 1
ATOM 528 C C . ALA A 1 71 ? 1.711 1.030 -19.330 1.00 90.75 71 ALA A C 1
ATOM 530 O O . ALA A 1 71 ? 0.524 0.909 -19.022 1.00 90.75 71 ALA A O 1
ATOM 531 N N . GLN A 1 72 ? 2.645 0.281 -18.737 1.00 92.69 72 GLN A N 1
ATOM 532 C CA . GLN A 1 72 ? 2.372 -0.553 -17.561 1.00 92.69 72 GLN A CA 1
ATOM 533 C C . GLN A 1 72 ? 2.109 0.310 -16.326 1.00 92.69 72 GLN A C 1
ATOM 535 O O . GLN A 1 72 ? 1.107 0.082 -15.649 1.00 92.69 72 GLN A O 1
ATOM 540 N N . VAL A 1 73 ? 2.936 1.330 -16.085 1.00 92.94 73 VAL A N 1
ATOM 541 C CA . VAL A 1 73 ? 2.760 2.274 -14.970 1.00 92.94 73 VAL A CA 1
ATOM 542 C C . VAL A 1 73 ? 1.428 3.014 -15.088 1.00 92.94 73 VAL A C 1
ATOM 544 O O . VAL A 1 73 ? 0.661 3.029 -14.129 1.00 92.94 73 VAL A O 1
ATOM 547 N N . SER A 1 74 ? 1.084 3.545 -16.265 1.00 92.06 74 SER A N 1
ATOM 548 C CA . SER A 1 74 ? -0.201 4.229 -16.472 1.00 92.06 74 SER A CA 1
ATOM 549 C C . SER A 1 74 ? -1.400 3.308 -16.235 1.00 92.06 74 SER A C 1
ATOM 551 O O . SER A 1 74 ? -2.391 3.720 -15.635 1.00 92.06 74 SER A O 1
ATOM 553 N N . ARG A 1 75 ? -1.320 2.040 -16.664 1.00 92.69 75 ARG A N 1
ATOM 554 C CA . ARG A 1 75 ? -2.386 1.055 -16.416 1.00 92.69 75 ARG A CA 1
ATOM 555 C C . ARG A 1 75 ? -2.515 0.707 -14.938 1.00 92.69 75 ARG A C 1
ATOM 557 O O . ARG A 1 75 ? -3.641 0.639 -14.452 1.00 92.69 75 ARG A O 1
ATOM 564 N N . ALA A 1 76 ? -1.398 0.531 -14.234 1.00 89.12 76 ALA A N 1
ATOM 565 C CA . ALA A 1 76 ? -1.394 0.290 -12.795 1.00 89.12 76 ALA A CA 1
ATOM 566 C C . ALA A 1 76 ? -1.987 1.487 -12.033 1.00 89.12 76 ALA A C 1
ATOM 568 O O . ALA A 1 76 ? -2.886 1.308 -11.216 1.00 89.12 76 ALA A O 1
ATOM 569 N N . ALA A 1 77 ? -1.586 2.714 -12.376 1.00 88.88 77 ALA A N 1
ATOM 570 C CA . ALA A 1 77 ? -2.147 3.935 -11.797 1.00 88.88 77 ALA A CA 1
ATOM 571 C C . ALA A 1 77 ? -3.663 4.058 -12.049 1.00 88.88 77 ALA A C 1
ATOM 573 O O . ALA A 1 77 ? -4.427 4.390 -11.140 1.00 88.88 77 ALA A O 1
ATOM 574 N N . ALA A 1 78 ? -4.124 3.718 -13.256 1.00 88.19 78 ALA A N 1
ATOM 575 C CA . ALA A 1 78 ? -5.547 3.700 -13.592 1.00 88.19 78 ALA A CA 1
ATOM 576 C C . ALA A 1 78 ? -6.325 2.571 -12.887 1.00 88.19 78 ALA A C 1
ATOM 578 O O . ALA A 1 78 ? -7.523 2.706 -12.642 1.00 88.19 78 ALA A O 1
ATOM 579 N N . GLN A 1 79 ? -5.689 1.437 -12.583 1.00 90.19 79 GLN A N 1
ATOM 580 C CA . GLN A 1 79 ? -6.291 0.369 -11.776 1.00 90.19 79 GLN A CA 1
ATOM 581 C C . GLN A 1 79 ? -6.423 0.792 -10.313 1.00 90.19 79 GLN A C 1
ATOM 583 O O . GLN A 1 79 ? -7.500 0.630 -9.749 1.00 90.19 79 GLN A O 1
ATOM 588 N N . VAL A 1 80 ? -5.380 1.396 -9.736 1.00 87.88 80 VAL A N 1
ATOM 589 C CA . VAL A 1 80 ? -5.416 1.943 -8.372 1.00 87.88 80 VAL A CA 1
ATOM 590 C C . VAL A 1 80 ? -6.483 3.028 -8.258 1.00 87.88 80 VAL A C 1
ATOM 592 O O . VAL A 1 80 ? -7.319 2.951 -7.369 1.00 87.88 80 VAL A O 1
ATOM 595 N N . SER A 1 81 ? -6.536 3.976 -9.198 1.00 88.69 81 SER A N 1
ATOM 596 C CA . SER A 1 81 ? -7.557 5.037 -9.187 1.00 88.69 81 SER A CA 1
ATOM 597 C C . SER A 1 81 ? -8.979 4.477 -9.257 1.00 88.69 81 SER A C 1
ATOM 599 O O . SER A 1 81 ? -9.865 4.952 -8.555 1.00 88.69 81 SER A O 1
ATOM 601 N N . ARG A 1 82 ? -9.208 3.433 -10.066 1.00 83.94 82 ARG A N 1
ATOM 602 C CA . ARG A 1 82 ? -10.510 2.753 -10.125 1.00 83.94 82 ARG A CA 1
ATOM 603 C C . ARG A 1 82 ? -10.830 1.984 -8.848 1.00 83.94 82 ARG A C 1
ATOM 605 O O . ARG A 1 82 ? -11.970 2.029 -8.412 1.00 83.94 82 ARG A O 1
ATOM 612 N N . ALA A 1 83 ? -9.851 1.311 -8.250 1.00 80.38 83 ALA A N 1
ATOM 613 C CA . ALA A 1 83 ? -10.036 0.626 -6.975 1.00 80.38 83 ALA A CA 1
ATOM 614 C C . ALA A 1 83 ? -10.379 1.626 -5.860 1.00 80.38 83 ALA A C 1
ATOM 616 O O . ALA A 1 83 ? -11.320 1.399 -5.114 1.00 80.38 83 ALA A O 1
ATOM 617 N N . VAL A 1 84 ? -9.694 2.772 -5.811 1.00 76.75 84 VAL A N 1
ATOM 618 C CA . VAL A 1 84 ? -10.009 3.868 -4.880 1.00 76.75 84 VAL A CA 1
ATOM 619 C C . VAL A 1 84 ? -11.411 4.425 -5.138 1.00 76.75 84 VAL A C 1
ATOM 621 O O . VAL A 1 84 ? -12.173 4.595 -4.195 1.00 76.75 84 VAL A O 1
ATOM 624 N N . ALA A 1 85 ? -11.796 4.638 -6.400 1.00 75.31 85 ALA A N 1
ATOM 625 C CA . ALA A 1 85 ? -13.142 5.100 -6.746 1.00 75.31 85 ALA A CA 1
ATOM 626 C C . ALA A 1 85 ? -14.243 4.082 -6.395 1.00 75.31 85 ALA A C 1
ATOM 628 O O . ALA A 1 85 ? -15.362 4.476 -6.097 1.00 75.31 85 ALA A O 1
ATOM 629 N N . GLN A 1 86 ? -13.944 2.781 -6.416 1.00 70.81 86 GLN A N 1
ATOM 630 C CA . GLN A 1 86 ? -14.873 1.726 -5.991 1.00 70.81 86 GLN A CA 1
ATOM 631 C C . GLN A 1 86 ? -14.944 1.558 -4.468 1.00 70.81 86 GLN A C 1
ATOM 633 O O . GLN A 1 86 ? -15.913 0.997 -3.970 1.00 70.81 86 GLN A O 1
ATOM 638 N N . VAL A 1 87 ? -13.937 2.047 -3.744 1.00 63.12 87 VAL A N 1
ATOM 639 C CA . VAL A 1 87 ? -13.939 2.182 -2.279 1.00 63.12 87 VAL A CA 1
ATOM 640 C C . VAL A 1 87 ? -14.579 3.515 -1.855 1.00 63.12 87 VAL A C 1
ATOM 642 O O . VAL A 1 87 ? -14.697 3.789 -0.667 1.00 63.12 87 VAL A O 1
ATOM 645 N N . ALA A 1 88 ? -15.053 4.341 -2.801 1.00 55.31 88 ALA A N 1
ATOM 646 C CA . ALA A 1 88 ? -15.962 5.426 -2.455 1.00 55.31 88 ALA A CA 1
ATOM 647 C C . ALA A 1 88 ? -17.193 4.815 -1.758 1.00 55.31 88 ALA A C 1
ATOM 649 O O . ALA A 1 88 ? -17.775 3.868 -2.296 1.00 55.31 88 ALA A O 1
ATOM 650 N N . PRO A 1 89 ? -17.567 5.314 -0.568 1.00 54.22 89 PRO A N 1
ATOM 651 C CA . PRO A 1 89 ? -18.449 4.609 0.348 1.00 54.22 89 PRO A CA 1
ATOM 652 C C . PRO A 1 89 ? -19.794 4.334 -0.318 1.00 54.22 89 PRO A C 1
ATOM 654 O O . PRO A 1 89 ? -20.584 5.248 -0.589 1.00 54.22 89 PRO A O 1
ATOM 657 N N . ALA A 1 90 ? -20.063 3.056 -0.578 1.00 53.75 90 ALA A N 1
ATOM 658 C CA . ALA A 1 90 ? -21.354 2.567 -1.033 1.00 53.75 90 ALA A CA 1
ATOM 659 C C . ALA A 1 90 ? -22.332 2.604 0.153 1.00 53.75 90 ALA A C 1
ATOM 661 O O . ALA A 1 90 ? -22.702 1.574 0.709 1.00 53.75 90 ALA A O 1
ATOM 662 N N . GLY A 1 91 ? -22.718 3.811 0.575 1.00 50.25 91 GLY A N 1
ATOM 663 C CA . GLY A 1 91 ? -23.672 3.996 1.671 1.00 50.25 91 GLY A CA 1
ATOM 664 C C . GLY A 1 91 ? -23.750 5.384 2.310 1.00 50.25 91 GLY A C 1
ATOM 665 O O . GLY A 1 91 ? -24.672 5.612 3.087 1.00 50.25 91 GLY A O 1
ATOM 666 N N . GLY A 1 92 ? -22.846 6.322 1.998 1.00 51.31 92 GLY A N 1
ATOM 667 C CA . GLY A 1 92 ? -22.767 7.615 2.706 1.00 51.31 92 GLY A CA 1
ATOM 668 C C . GLY A 1 92 ? -22.962 8.875 1.859 1.00 51.31 92 GLY A C 1
ATOM 669 O O . GLY A 1 92 ? -22.847 9.973 2.394 1.00 51.31 92 GLY A O 1
ATOM 670 N N . ALA A 1 93 ? -23.243 8.745 0.558 1.00 52.56 93 ALA A N 1
ATOM 671 C CA . ALA A 1 93 ? -23.058 9.791 -0.461 1.00 52.56 93 ALA A CA 1
ATOM 672 C C . ALA A 1 93 ? -23.927 11.067 -0.345 1.00 52.56 93 ALA A C 1
ATOM 674 O O . ALA A 1 93 ? -23.979 11.844 -1.293 1.00 52.56 93 ALA A O 1
ATOM 675 N N . ASN A 1 94 ? -24.598 11.313 0.784 1.00 53.28 94 ASN A N 1
ATOM 676 C CA . ASN A 1 94 ? -25.309 12.570 1.016 1.00 53.28 94 ASN A CA 1
ATOM 677 C C . ASN A 1 94 ? -25.214 13.112 2.452 1.00 53.28 94 ASN A C 1
ATOM 679 O O . ASN A 1 94 ? -25.940 14.047 2.781 1.00 53.28 94 ASN A O 1
ATOM 683 N N . ARG A 1 95 ? -24.349 12.550 3.313 1.00 58.91 95 ARG A N 1
ATOM 684 C CA . ARG A 1 95 ? -24.030 13.198 4.592 1.00 58.91 95 ARG A CA 1
ATOM 685 C C . ARG A 1 95 ? -22.816 14.108 4.422 1.00 58.91 95 ARG A C 1
ATOM 687 O O . ARG A 1 95 ? -21.832 13.672 3.819 1.0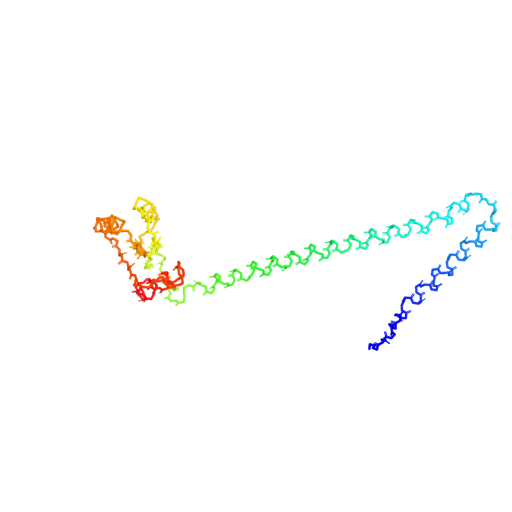0 58.91 95 ARG A O 1
ATOM 694 N N . PRO A 1 96 ? -22.852 15.348 4.938 1.00 65.25 96 PRO A N 1
ATOM 695 C CA . PRO A 1 96 ? -21.648 16.162 5.030 1.00 65.25 96 PRO A CA 1
ATOM 696 C C . PRO A 1 96 ? -20.557 15.377 5.774 1.00 65.25 96 PRO A C 1
ATOM 698 O O . PRO A 1 96 ? -20.852 14.590 6.671 1.00 65.25 96 PRO A O 1
ATOM 701 N N . ALA A 1 97 ? -19.290 15.567 5.393 1.00 66.12 97 ALA A N 1
ATOM 702 C CA . ALA A 1 97 ? -18.154 14.808 5.938 1.00 66.12 97 ALA A CA 1
ATOM 703 C C . ALA A 1 97 ? -18.054 14.861 7.479 1.00 66.12 97 ALA A C 1
ATOM 705 O O . ALA A 1 97 ? -17.504 13.950 8.102 1.00 66.12 97 ALA A O 1
ATOM 706 N N . ASP A 1 98 ? -18.631 15.900 8.080 1.00 68.56 98 ASP A N 1
ATOM 707 C CA . ASP A 1 98 ? -18.713 16.115 9.525 1.00 68.56 98 ASP A CA 1
ATOM 708 C C . ASP A 1 98 ? -19.672 15.132 10.235 1.00 68.56 98 ASP A C 1
ATOM 710 O O . ASP A 1 98 ? -19.507 14.822 11.409 1.00 68.56 98 ASP A O 1
ATOM 714 N N . GLU A 1 99 ? -20.624 14.536 9.509 1.00 81.00 99 GLU A N 1
ATOM 715 C CA . GLU A 1 99 ? -21.599 13.575 10.048 1.00 81.00 99 GLU A CA 1
ATOM 716 C C . GLU A 1 99 ? -21.212 12.103 9.842 1.00 81.00 99 GLU A C 1
ATOM 718 O O . GLU A 1 99 ? -21.937 11.201 10.279 1.00 81.00 99 GLU A O 1
ATOM 723 N N . LEU A 1 100 ? -20.094 11.818 9.162 1.00 86.19 100 LEU A N 1
ATOM 724 C CA . LEU A 1 100 ? -19.627 10.434 9.052 1.00 86.19 100 LEU A CA 1
ATOM 725 C C . LEU A 1 100 ? -19.313 9.893 10.452 1.00 86.19 100 LEU A C 1
ATOM 727 O O . LEU A 1 100 ? -18.902 10.633 11.346 1.00 86.19 100 LEU A O 1
ATOM 731 N N . ARG A 1 101 ? -19.485 8.595 10.664 1.00 90.56 101 ARG A N 1
ATOM 732 C CA . ARG A 1 101 ? -19.032 7.885 11.865 1.00 90.56 101 ARG A CA 1
ATOM 733 C C . ARG A 1 101 ? -17.762 7.144 11.492 1.00 90.56 101 ARG A C 1
ATOM 735 O O . ARG A 1 101 ? -17.827 6.161 10.760 1.00 90.56 101 ARG A O 1
ATOM 742 N N . VAL A 1 102 ? -16.618 7.610 11.981 1.00 92.88 102 VAL A N 1
ATOM 743 C CA . VAL A 1 102 ? -15.297 7.073 11.626 1.00 92.88 102 VAL A CA 1
ATOM 744 C C . VAL A 1 102 ? -14.643 6.455 12.852 1.00 92.88 102 VAL A C 1
ATOM 746 O O . VAL A 1 102 ? -14.702 7.020 13.943 1.00 92.88 102 VAL A O 1
ATOM 749 N N . ALA A 1 103 ? -13.993 5.310 12.649 1.00 95.31 103 ALA A N 1
ATOM 750 C CA . ALA A 1 103 ? -13.191 4.644 13.662 1.00 95.31 103 ALA A CA 1
ATOM 751 C C . ALA A 1 103 ? -11.722 4.550 13.241 1.00 95.31 103 ALA A C 1
ATOM 753 O O . ALA A 1 103 ? -11.412 4.176 12.109 1.00 95.31 103 ALA A O 1
ATOM 754 N N . LEU A 1 104 ? -10.819 4.817 14.183 1.00 96.50 104 LEU A N 1
ATOM 755 C CA . LEU A 1 104 ? -9.404 4.487 14.083 1.00 96.50 104 LEU A CA 1
ATOM 756 C C . LEU A 1 104 ? -9.199 3.046 14.560 1.00 96.50 104 LEU A C 1
ATOM 758 O O . LEU A 1 104 ? -9.304 2.756 15.752 1.00 96.50 104 LEU A O 1
ATOM 762 N N . LEU A 1 105 ? -8.877 2.145 13.632 1.00 97.19 105 LEU A N 1
ATOM 763 C CA . LEU A 1 105 ? -8.534 0.761 13.958 1.00 97.19 105 LEU A CA 1
ATOM 764 C C . LEU A 1 105 ? -7.033 0.638 14.229 1.00 97.19 105 LEU A C 1
ATOM 766 O O . LEU A 1 105 ? -6.222 0.787 13.313 1.00 97.19 105 LEU A O 1
ATOM 770 N N . TYR A 1 106 ? -6.659 0.306 15.463 1.00 97.25 106 TYR A N 1
ATOM 771 C CA . TYR A 1 106 ? -5.261 0.139 15.862 1.00 97.25 106 TYR A CA 1
ATOM 772 C C . TYR A 1 106 ? -4.971 -1.322 16.215 1.00 97.25 106 TYR A C 1
ATOM 774 O O . TYR A 1 106 ? -5.461 -1.843 17.213 1.00 97.25 106 TYR A O 1
ATOM 782 N N . CYS A 1 107 ? -4.183 -2.012 15.391 1.00 96.75 107 CYS A N 1
ATOM 783 C CA . CYS A 1 107 ? -3.789 -3.400 15.654 1.00 96.75 107 CYS A CA 1
ATOM 784 C C . CYS A 1 107 ? -2.619 -3.449 16.637 1.00 96.75 107 CYS A C 1
ATOM 786 O O . CYS A 1 107 ? -1.617 -2.784 16.394 1.00 96.75 107 CYS A O 1
ATOM 788 N N . VAL A 1 108 ? -2.713 -4.285 17.672 1.00 96.62 108 VAL A N 1
ATOM 789 C CA . VAL A 1 108 ? -1.643 -4.484 18.661 1.00 96.62 108 VAL A CA 1
ATOM 790 C C . VAL A 1 108 ? -1.319 -5.967 18.797 1.00 96.62 108 VAL A C 1
ATOM 792 O O . VAL A 1 108 ? -2.225 -6.800 18.829 1.00 96.62 108 VAL A O 1
ATOM 795 N N . ALA A 1 109 ? -0.036 -6.302 18.890 1.00 96.06 109 ALA A N 1
ATOM 796 C CA . ALA A 1 109 ? 0.445 -7.648 19.171 1.00 96.06 109 ALA A CA 1
ATOM 797 C C . ALA A 1 109 ? 1.701 -7.585 20.053 1.00 96.06 109 ALA A C 1
ATOM 799 O O . ALA A 1 109 ? 2.818 -7.708 19.559 1.00 96.06 109 ALA A O 1
ATOM 800 N N . ASP A 1 110 ? 1.498 -7.450 21.368 1.00 95.81 110 ASP A N 1
ATOM 801 C CA . ASP A 1 110 ? 2.559 -7.358 22.388 1.00 95.81 110 ASP A CA 1
ATOM 802 C C . ASP A 1 110 ? 3.411 -6.072 22.351 1.00 95.81 110 ASP A C 1
ATOM 804 O O . ASP A 1 110 ? 4.362 -5.931 23.115 1.00 95.81 110 ASP A O 1
ATOM 808 N N . ASP A 1 111 ? 3.028 -5.101 21.526 1.00 95.12 111 ASP A N 1
ATOM 809 C CA . ASP A 1 111 ? 3.743 -3.853 21.245 1.00 95.12 111 ASP A CA 1
ATOM 810 C C . ASP A 1 111 ? 2.903 -2.604 21.573 1.00 95.12 111 ASP A C 1
ATOM 812 O O . ASP A 1 111 ? 3.031 -1.563 20.934 1.00 95.12 111 ASP A O 1
ATOM 816 N N . ALA A 1 112 ? 2.023 -2.695 22.578 1.00 94.31 112 ALA A N 1
ATOM 817 C CA . ALA A 1 112 ? 1.119 -1.600 22.919 1.00 94.31 112 ALA A CA 1
ATOM 818 C C . ALA A 1 112 ? 1.864 -0.310 23.287 1.00 94.31 112 ALA A C 1
ATOM 820 O O . ALA A 1 112 ? 2.556 -0.244 24.312 1.00 94.31 112 ALA A O 1
ATOM 821 N N . ASP A 1 113 ? 1.587 0.745 22.527 1.00 96.00 113 ASP A N 1
ATOM 822 C CA . ASP A 1 113 ? 1.973 2.113 22.841 1.00 96.00 113 ASP A CA 1
ATOM 823 C C . ASP A 1 113 ? 0.733 3.023 22.914 1.00 96.00 113 ASP A C 1
ATOM 825 O O . ASP A 1 113 ? 0.307 3.592 21.906 1.00 96.00 113 ASP A O 1
ATOM 829 N N . PRO A 1 114 ? 0.135 3.184 24.111 1.00 95.62 114 PRO A N 1
ATOM 830 C CA . PRO A 1 114 ? -0.993 4.085 24.310 1.00 95.62 114 PRO A CA 1
ATOM 831 C C . PRO A 1 114 ? -0.721 5.526 23.870 1.00 95.62 114 PRO A C 1
ATOM 833 O O . PRO A 1 114 ? -1.644 6.186 23.407 1.00 95.62 114 PRO A O 1
ATOM 836 N N . ALA A 1 115 ? 0.519 6.019 23.965 1.00 95.88 115 ALA A N 1
ATOM 837 C CA . ALA A 1 115 ? 0.824 7.386 23.553 1.00 95.88 115 ALA A CA 1
ATOM 838 C C . ALA A 1 115 ? 0.720 7.537 22.029 1.00 95.88 115 ALA A C 1
ATOM 840 O O . ALA A 1 115 ? 0.112 8.493 21.547 1.00 95.88 115 ALA A O 1
ATOM 841 N N . ALA A 1 116 ? 1.233 6.563 21.270 1.00 96.25 116 ALA A N 1
ATOM 842 C CA . ALA A 1 116 ? 1.085 6.534 19.816 1.00 96.25 116 ALA A CA 1
ATOM 843 C C . ALA A 1 116 ? -0.381 6.382 19.380 1.00 96.25 116 ALA A C 1
ATOM 845 O O . ALA A 1 116 ? -0.793 7.002 18.396 1.00 96.25 116 ALA A O 1
ATOM 846 N N . ILE A 1 117 ? -1.180 5.597 20.113 1.00 96.94 117 ILE A N 1
ATOM 847 C CA . ILE A 1 117 ? -2.624 5.466 19.863 1.00 96.94 117 ILE A CA 1
ATOM 848 C C . ILE A 1 117 ? -3.319 6.815 20.087 1.00 96.94 117 ILE A C 1
ATOM 850 O O . ILE A 1 117 ? -4.034 7.273 19.197 1.00 96.94 117 ILE A O 1
ATOM 854 N N . SER A 1 118 ? -3.066 7.490 21.215 1.00 95.50 118 SER A N 1
ATOM 855 C CA . SER A 1 118 ? -3.635 8.814 21.504 1.00 95.50 118 SER A CA 1
ATOM 856 C C . SER A 1 118 ? -3.220 9.862 20.470 1.00 95.50 118 SER A C 1
ATOM 858 O O . SER A 1 118 ? -4.063 10.617 19.993 1.00 95.50 118 SER A O 1
ATOM 860 N N . ALA A 1 119 ? -1.946 9.885 20.070 1.00 96.44 119 ALA A N 1
ATOM 861 C CA . ALA A 1 119 ? -1.462 10.789 19.028 1.00 96.44 119 ALA A CA 1
ATOM 862 C C . ALA A 1 119 ? -2.138 10.513 17.675 1.00 96.44 119 ALA A C 1
ATOM 864 O O . ALA A 1 119 ? -2.509 11.442 16.965 1.00 96.44 119 ALA A O 1
ATOM 865 N N . SER A 1 120 ? -2.362 9.239 17.342 1.00 95.12 120 SER A N 1
ATOM 866 C CA . SER A 1 120 ? -3.094 8.848 16.132 1.00 95.12 120 SER A CA 1
ATOM 867 C C . SER A 1 120 ? -4.584 9.189 16.216 1.00 95.12 120 SER A C 1
ATOM 869 O O . SER A 1 120 ? -5.213 9.411 15.189 1.00 95.12 120 SER A O 1
ATOM 871 N N . ALA A 1 121 ? -5.168 9.247 17.412 1.00 94.56 121 ALA A N 1
ATOM 872 C CA . ALA A 1 121 ? -6.563 9.635 17.613 1.00 94.56 121 ALA A CA 1
ATOM 873 C C . ALA A 1 121 ? -6.790 11.154 17.501 1.00 94.56 121 ALA A C 1
ATOM 875 O O . ALA A 1 121 ? -7.920 11.579 17.276 1.00 94.56 121 ALA A O 1
ATOM 876 N N . ALA A 1 122 ? -5.733 11.966 17.622 1.00 94.00 122 ALA A N 1
ATOM 877 C CA . ALA A 1 122 ? -5.773 13.423 17.495 1.00 94.00 122 ALA A CA 1
ATOM 878 C C . ALA A 1 122 ? -5.869 13.869 16.022 1.00 94.00 122 ALA A C 1
ATOM 880 O O . ALA A 1 122 ? -4.976 14.524 15.486 1.00 94.00 122 ALA A O 1
ATOM 881 N N . GLN A 1 123 ? -6.949 13.464 15.360 1.00 91.75 123 GLN A N 1
ATOM 882 C CA . GLN A 1 123 ? -7.285 13.891 14.006 1.00 91.75 123 GLN A CA 1
ATOM 883 C C . GLN A 1 123 ? -8.031 15.234 14.034 1.00 91.75 123 GLN A C 1
ATOM 885 O O . GLN A 1 123 ? -8.516 15.678 15.074 1.00 91.75 123 GLN A O 1
ATOM 890 N N . ASP A 1 124 ? -8.159 15.868 12.875 1.00 90.44 124 ASP A N 1
ATOM 891 C CA . ASP A 1 124 ? -8.953 17.087 12.656 1.00 90.44 124 ASP A CA 1
ATOM 892 C C . ASP A 1 124 ? -10.472 16.880 12.824 1.00 90.44 124 ASP A C 1
ATOM 894 O O . ASP A 1 124 ? -11.252 17.827 12.754 1.00 90.44 124 ASP A O 1
ATOM 898 N N . ARG A 1 125 ? -10.888 15.639 13.081 1.00 86.94 125 ARG A N 1
ATOM 899 C CA . ARG A 1 125 ? -12.271 15.198 13.229 1.00 86.94 125 ARG A CA 1
ATOM 900 C C . ARG A 1 125 ? -12.393 14.179 14.365 1.00 86.94 125 ARG A C 1
ATOM 902 O O . ARG A 1 125 ? -11.470 13.414 14.640 1.00 86.94 125 ARG A O 1
ATOM 909 N N . ALA A 1 126 ? -13.585 14.094 14.956 1.00 88.62 126 ALA A N 1
ATOM 910 C CA . ALA A 1 126 ? -13.915 13.060 15.931 1.00 88.62 126 ALA A CA 1
ATOM 911 C C . ALA A 1 126 ? -13.847 11.641 15.326 1.00 88.62 126 ALA A C 1
ATOM 913 O O . ALA A 1 126 ? -14.486 11.329 14.306 1.00 88.62 126 ALA A O 1
ATOM 914 N N . VAL A 1 127 ? -13.087 10.772 15.995 1.00 94.25 127 VAL A N 1
ATOM 915 C CA . VAL A 1 127 ? -12.948 9.350 15.668 1.00 94.25 127 VAL A CA 1
ATOM 916 C C . VAL A 1 127 ? -13.104 8.498 16.921 1.00 94.25 127 VAL A C 1
ATOM 918 O O . VAL A 1 127 ? -12.566 8.825 17.978 1.00 94.25 127 VAL A O 1
ATOM 921 N N . ASP A 1 128 ? -13.792 7.368 16.786 1.00 95.75 128 ASP A N 1
ATOM 922 C CA . ASP A 1 128 ? -13.779 6.340 17.823 1.00 95.75 128 ASP A CA 1
ATOM 923 C C . ASP A 1 128 ? -12.487 5.530 17.712 1.00 95.75 128 ASP A C 1
ATOM 925 O O . ASP A 1 128 ? -12.124 5.056 16.635 1.00 95.75 128 ASP A O 1
ATOM 929 N N . VAL A 1 129 ? -11.792 5.314 18.824 1.00 97.75 129 VAL A N 1
ATOM 930 C CA . VAL A 1 129 ? -10.597 4.464 18.834 1.00 97.75 129 VAL A CA 1
ATOM 931 C C . VAL A 1 129 ? -10.999 3.026 19.128 1.00 97.75 129 VAL A C 1
ATOM 933 O O . VAL A 1 129 ? -11.568 2.728 20.184 1.00 97.75 129 VAL A O 1
ATOM 936 N N . VAL A 1 130 ? -10.657 2.121 18.210 1.00 98.06 130 VAL A N 1
ATOM 937 C CA . VAL A 1 130 ? -10.841 0.680 18.391 1.00 98.06 130 VAL A CA 1
ATOM 938 C C . VAL A 1 130 ? -9.495 -0.030 18.327 1.00 98.06 130 VAL A C 1
ATOM 940 O O . VAL A 1 130 ? -8.859 -0.128 17.277 1.00 98.06 130 VAL A O 1
ATOM 943 N N . VAL A 1 131 ? -9.075 -0.570 19.464 1.00 98.12 131 VAL A N 1
ATOM 944 C CA . VAL A 1 131 ? -7.858 -1.365 19.598 1.00 98.12 131 VAL A CA 1
ATOM 945 C C . VAL A 1 131 ? -8.179 -2.828 19.308 1.00 98.12 131 VAL A C 1
ATOM 947 O O . VAL A 1 131 ? -8.998 -3.447 19.987 1.00 98.12 131 VAL A O 1
ATOM 950 N N . LEU A 1 132 ? -7.514 -3.393 18.306 1.00 97.88 132 LEU A N 1
ATOM 951 C CA . LEU A 1 132 ? -7.596 -4.802 17.936 1.00 97.88 132 LEU A CA 1
ATOM 952 C C . LEU A 1 132 ? -6.409 -5.536 18.570 1.00 97.88 132 LEU A C 1
ATOM 954 O O . LEU A 1 132 ? -5.308 -5.556 18.014 1.00 97.88 132 LEU A O 1
ATOM 958 N N . ASP A 1 133 ? -6.623 -6.092 19.759 1.00 97.19 133 ASP A N 1
ATOM 959 C CA . ASP A 1 133 ? -5.577 -6.635 20.627 1.00 97.19 133 ASP A CA 1
ATOM 960 C C . ASP A 1 133 ? -5.384 -8.148 20.415 1.00 97.19 133 ASP A C 1
ATOM 962 O O . ASP A 1 133 ? -6.240 -8.965 20.758 1.00 97.19 133 ASP A O 1
ATOM 966 N N . ASP A 1 134 ? -4.223 -8.507 19.866 1.00 96.75 134 ASP A N 1
ATOM 967 C CA . ASP A 1 134 ? -3.728 -9.874 19.660 1.00 96.75 134 ASP A CA 1
ATOM 968 C C . ASP A 1 134 ? -2.608 -10.241 20.666 1.00 96.75 134 ASP A C 1
ATOM 970 O O . ASP A 1 134 ? -1.929 -11.266 20.498 1.00 96.75 134 ASP A O 1
ATOM 974 N N . SER A 1 135 ? -2.376 -9.412 21.691 1.00 95.75 135 SER A N 1
ATOM 975 C CA . SER A 1 135 ? -1.287 -9.587 22.663 1.00 95.75 135 SER A CA 1
ATOM 976 C C . SER A 1 135 ? -1.451 -10.858 23.498 1.00 95.75 135 SER A C 1
ATOM 978 O O . SER A 1 135 ? -2.556 -11.267 23.856 1.00 95.75 135 SER A O 1
ATOM 980 N N . ARG A 1 136 ? -0.324 -11.486 23.834 1.00 94.12 136 ARG A N 1
ATOM 981 C CA . ARG A 1 136 ? -0.230 -12.657 24.718 1.00 94.12 136 ARG A CA 1
ATOM 982 C C . ARG A 1 136 ? 0.318 -12.308 26.096 1.00 94.12 136 ARG A C 1
ATOM 984 O O . ARG A 1 136 ? 0.097 -13.067 27.036 1.00 94.12 136 ARG A O 1
ATOM 991 N N . HIS A 1 137 ? 1.034 -11.193 26.226 1.00 96.44 137 HIS A N 1
ATOM 992 C CA . HIS A 1 137 ? 1.641 -10.793 27.489 1.00 96.44 137 HIS A CA 1
ATOM 993 C C . HIS A 1 137 ? 0.608 -10.104 28.395 1.00 96.44 137 HIS A C 1
ATOM 995 O O . HIS A 1 137 ? 0.138 -9.014 28.055 1.00 96.44 137 HIS A O 1
ATOM 1001 N N . PRO A 1 138 ? 0.310 -10.650 29.594 1.00 94.94 138 PRO A N 1
ATOM 1002 C CA . PRO A 1 138 ? -0.696 -10.076 30.493 1.00 94.94 138 PRO A CA 1
ATOM 1003 C C . PRO A 1 138 ? -0.412 -8.622 30.889 1.00 94.94 138 PRO A C 1
ATOM 1005 O O . PRO A 1 138 ? -1.336 -7.838 31.087 1.00 94.94 138 PRO A O 1
ATOM 1008 N N . ALA A 1 139 ? 0.867 -8.240 30.970 1.00 96.00 139 ALA A N 1
ATOM 1009 C CA . ALA A 1 139 ? 1.273 -6.867 31.256 1.00 96.00 139 ALA A CA 1
ATOM 1010 C C . ALA A 1 139 ? 0.831 -5.883 30.157 1.00 96.00 139 ALA A C 1
ATOM 1012 O O . ALA A 1 139 ? 0.345 -4.798 30.474 1.00 96.00 139 ALA A O 1
ATOM 1013 N N . VAL A 1 140 ? 0.942 -6.277 28.883 1.00 95.56 140 VAL A N 1
ATOM 1014 C CA . VAL A 1 140 ? 0.507 -5.474 27.728 1.00 95.56 140 VAL A CA 1
ATOM 1015 C C . VAL A 1 140 ? -1.016 -5.368 27.712 1.00 95.56 140 VAL A C 1
ATOM 1017 O O . VAL A 1 140 ? -1.565 -4.271 27.627 1.00 95.56 140 VAL A O 1
ATOM 1020 N N . THR A 1 141 ? -1.699 -6.498 27.892 1.00 95.56 141 THR A N 1
ATOM 1021 C CA . THR A 1 141 ? -3.163 -6.592 27.991 1.00 95.56 141 THR A CA 1
ATOM 1022 C C . THR A 1 141 ? -3.725 -5.693 29.097 1.00 95.56 141 THR A C 1
ATOM 1024 O O . THR A 1 141 ? -4.742 -5.027 28.885 1.00 95.56 141 THR A O 1
ATOM 1027 N N . ARG A 1 142 ? -3.067 -5.653 30.265 1.00 95.69 142 ARG A N 1
ATOM 1028 C CA . ARG A 1 142 ? -3.438 -4.784 31.391 1.00 95.69 142 ARG A CA 1
ATOM 1029 C C . ARG A 1 142 ? -3.210 -3.310 31.063 1.00 95.69 142 ARG A C 1
ATOM 1031 O O . ARG A 1 142 ? -4.136 -2.523 31.215 1.00 95.69 142 ARG A O 1
ATOM 1038 N N . ARG A 1 143 ? -2.027 -2.956 30.547 1.00 95.88 143 ARG A N 1
ATOM 1039 C CA . ARG A 1 143 ? -1.702 -1.579 30.135 1.00 95.88 143 ARG A CA 1
ATOM 1040 C C . ARG A 1 143 ? -2.711 -1.043 29.114 1.00 95.88 143 ARG A C 1
ATOM 1042 O O . ARG A 1 143 ? -3.141 0.101 29.218 1.00 95.88 143 ARG A O 1
ATOM 1049 N N . LEU A 1 144 ? -3.113 -1.870 28.147 1.00 96.12 144 LEU A N 1
ATOM 1050 C CA . LEU A 1 144 ? -4.152 -1.517 27.179 1.00 96.12 144 LEU A CA 1
ATOM 1051 C C . LEU A 1 144 ? -5.525 -1.351 27.823 1.00 96.12 144 LEU A C 1
ATOM 1053 O O . LEU A 1 144 ? -6.231 -0.419 27.467 1.00 96.12 144 LEU A O 1
ATOM 1057 N N . ALA A 1 145 ? -5.911 -2.230 28.749 1.00 95.19 145 ALA A N 1
ATOM 1058 C CA . ALA A 1 145 ? -7.194 -2.117 29.439 1.00 95.19 145 ALA A CA 1
ATOM 1059 C C . ALA A 1 145 ? -7.278 -0.831 30.281 1.00 95.19 145 ALA A C 1
ATOM 1061 O O . ALA A 1 145 ? -8.292 -0.142 30.238 1.00 95.19 145 ALA A O 1
ATOM 1062 N N . GLU A 1 146 ? -6.201 -0.476 30.985 1.00 96.56 146 GLU A N 1
ATOM 1063 C CA . GLU A 1 146 ? -6.088 0.771 31.755 1.00 96.56 146 GLU A CA 1
ATOM 1064 C C . GLU A 1 146 ? -6.160 2.011 30.850 1.00 96.56 146 GLU A C 1
ATOM 1066 O O . GLU A 1 146 ? -6.908 2.953 31.130 1.00 96.56 146 GLU A O 1
ATOM 1071 N N . ALA A 1 147 ? -5.425 1.998 29.732 1.00 96.38 147 ALA A N 1
ATOM 1072 C CA . ALA A 1 147 ? -5.454 3.084 28.758 1.00 96.38 147 ALA A CA 1
ATOM 1073 C C . ALA A 1 147 ? -6.835 3.222 28.103 1.00 96.38 147 ALA A C 1
ATOM 1075 O O . ALA A 1 147 ? -7.354 4.334 27.999 1.00 96.38 147 ALA A O 1
ATOM 1076 N N . ALA A 1 148 ? -7.446 2.101 27.720 1.00 96.31 148 ALA A N 1
ATOM 1077 C CA . ALA A 1 148 ? -8.762 2.073 27.105 1.00 96.31 148 ALA A CA 1
ATOM 1078 C C . ALA A 1 148 ? -9.853 2.562 28.058 1.00 96.31 148 ALA A C 1
ATOM 1080 O O . ALA A 1 148 ? -10.693 3.353 27.646 1.00 96.31 148 ALA A O 1
ATOM 1081 N N . ALA A 1 149 ? -9.810 2.167 29.333 1.00 95.88 149 ALA A N 1
ATOM 1082 C CA . ALA A 1 149 ? -10.737 2.669 30.343 1.00 95.88 149 ALA A CA 1
ATOM 1083 C C . ALA A 1 149 ? -10.590 4.186 30.543 1.00 95.88 149 ALA A C 1
ATOM 1085 O O . ALA A 1 149 ? -11.591 4.893 30.607 1.00 95.88 149 ALA A O 1
ATOM 1086 N N . SER A 1 150 ? -9.352 4.688 30.583 1.00 95.06 150 SER A N 1
ATOM 1087 C CA . SER A 1 150 ? -9.073 6.120 30.771 1.00 95.06 150 SER A CA 1
ATOM 1088 C C . SER A 1 150 ? -9.527 6.988 29.594 1.00 95.06 150 SER A C 1
ATOM 1090 O O . SER A 1 150 ? -9.962 8.115 29.802 1.00 95.06 150 SER A O 1
ATOM 1092 N N . HIS A 1 151 ? -9.426 6.479 28.363 1.00 94.25 151 HIS A N 1
ATOM 1093 C CA . HIS A 1 151 ? -9.719 7.246 27.147 1.00 94.25 151 HIS A CA 1
ATOM 1094 C C . HIS A 1 151 ? -11.049 6.864 26.474 1.00 94.25 151 HIS A C 1
ATOM 1096 O O . HIS A 1 151 ? -11.379 7.413 25.425 1.00 94.25 151 HIS A O 1
ATOM 1102 N N . GLY A 1 152 ? -11.799 5.907 27.028 1.00 94.75 152 GLY A N 1
ATOM 1103 C CA . GLY A 1 152 ? -13.034 5.398 26.424 1.00 94.75 152 GLY A CA 1
ATOM 1104 C C . GLY A 1 152 ? -12.825 4.579 25.143 1.00 94.75 152 GLY A C 1
ATOM 1105 O O . GLY A 1 152 ? -13.718 4.526 24.300 1.00 94.75 152 GLY A O 1
ATOM 1106 N N . TRP A 1 153 ? -11.657 3.953 24.960 1.00 97.50 153 TRP A N 1
ATOM 1107 C CA . TRP A 1 153 ? -11.382 3.142 23.768 1.00 97.50 153 TRP A CA 1
ATOM 1108 C C . TRP A 1 153 ? -12.110 1.802 23.807 1.00 97.50 153 TRP A C 1
ATOM 1110 O O . TRP A 1 153 ? -12.271 1.174 24.856 1.00 97.50 153 TRP A O 1
ATOM 1120 N N . ILE A 1 154 ? -12.471 1.306 22.627 1.00 97.56 154 ILE A N 1
ATOM 1121 C CA . ILE A 1 154 ? -13.049 -0.027 22.462 1.00 97.56 154 ILE A CA 1
ATOM 1122 C C . ILE A 1 154 ? -11.905 -1.016 22.245 1.00 97.56 154 ILE A C 1
ATOM 1124 O O . ILE A 1 154 ? -11.097 -0.834 21.341 1.00 97.56 154 ILE A O 1
ATOM 1128 N N . VAL A 1 155 ? -11.843 -2.089 23.034 1.00 97.62 155 VAL A N 1
ATOM 1129 C CA . VAL A 1 155 ? -10.844 -3.156 22.856 1.00 97.62 155 VAL A CA 1
ATOM 1130 C C . VAL A 1 155 ? -11.529 -4.418 22.351 1.00 97.62 155 VAL A C 1
ATOM 1132 O O . VAL A 1 155 ? -12.416 -4.957 23.012 1.00 97.62 155 VAL A O 1
ATOM 1135 N N . ILE A 1 156 ? -11.100 -4.911 21.193 1.00 96.94 156 ILE A N 1
ATOM 1136 C CA . ILE A 1 156 ? -11.580 -6.158 20.597 1.00 96.94 156 ILE A CA 1
ATOM 1137 C C . ILE A 1 156 ? -10.439 -7.163 20.618 1.00 96.94 156 ILE A C 1
ATOM 1139 O O . ILE A 1 156 ? -9.349 -6.893 20.121 1.00 96.94 156 ILE A O 1
ATOM 1143 N N . ARG A 1 157 ? -10.714 -8.341 21.173 1.00 96.25 157 ARG A N 1
ATOM 1144 C CA . ARG A 1 157 ? -9.787 -9.474 21.198 1.00 96.25 157 ARG A CA 1
ATOM 1145 C C . ARG A 1 157 ? -10.372 -10.639 20.423 1.00 96.25 157 ARG A C 1
ATOM 1147 O O . ARG A 1 157 ? -11.593 -10.803 20.343 1.00 96.25 157 ARG A O 1
ATOM 1154 N N . ARG A 1 158 ? -9.492 -11.482 19.898 1.00 94.56 158 ARG A N 1
ATOM 1155 C CA . ARG A 1 158 ? -9.857 -12.762 19.288 1.00 94.56 158 ARG A CA 1
ATOM 1156 C C . ARG A 1 158 ? -9.099 -13.903 19.940 1.00 94.56 158 ARG A C 1
ATOM 1158 O O . ARG A 1 158 ? -8.010 -13.726 20.474 1.00 94.56 158 ARG A O 1
ATOM 1165 N N . ARG A 1 159 ? -9.701 -15.090 19.894 1.00 89.50 159 ARG A N 1
ATOM 1166 C CA . ARG A 1 159 ? -9.114 -16.305 20.469 1.00 89.50 159 ARG A CA 1
ATOM 1167 C C . ARG A 1 159 ? -8.053 -16.926 19.558 1.00 89.50 159 ARG A C 1
ATOM 1169 O O . ARG A 1 159 ? -7.079 -17.474 20.059 1.00 89.50 159 ARG A O 1
ATOM 1176 N N . ASP A 1 160 ? -8.253 -16.845 18.244 1.00 89.69 160 ASP A N 1
ATOM 1177 C CA . ASP A 1 160 ? -7.371 -17.431 17.236 1.00 89.69 160 ASP A CA 1
ATOM 1178 C C . ASP A 1 160 ? -6.649 -16.343 16.428 1.00 89.69 160 ASP A C 1
ATOM 1180 O O . ASP A 1 160 ? -7.266 -15.379 15.972 1.00 89.69 160 ASP A O 1
ATOM 1184 N N . ARG A 1 161 ? -5.337 -16.516 16.228 1.00 91.00 161 ARG A N 1
ATOM 1185 C CA . ARG A 1 161 ? -4.457 -15.593 15.495 1.00 91.00 161 ARG A CA 1
ATOM 1186 C C . ARG A 1 161 ? -4.273 -15.976 14.018 1.00 91.00 161 ARG A C 1
ATOM 1188 O O . ARG A 1 161 ? -3.330 -15.510 13.371 1.00 91.00 161 ARG A O 1
ATOM 1195 N N . THR A 1 162 ? -5.178 -16.779 13.450 1.00 92.06 162 THR A N 1
ATOM 1196 C CA . THR A 1 162 ? -5.203 -17.089 12.008 1.00 92.06 162 THR A CA 1
ATOM 1197 C C . THR A 1 162 ? -5.200 -15.826 11.152 1.00 92.06 162 THR A C 1
ATOM 1199 O O . THR A 1 162 ? -5.908 -14.861 11.443 1.00 92.06 162 THR A O 1
ATOM 1202 N N . GLY A 1 163 ? -4.416 -15.820 10.075 1.00 91.50 163 GLY A N 1
ATOM 1203 C CA . GLY A 1 163 ? -4.341 -14.686 9.148 1.00 91.50 163 GLY A CA 1
ATOM 1204 C C . GLY A 1 163 ? -3.602 -13.455 9.690 1.00 91.50 163 GLY A C 1
ATOM 1205 O O . GLY A 1 163 ? -3.625 -12.416 9.029 1.00 91.50 163 GLY A O 1
ATOM 1206 N N . PHE A 1 164 ? -2.948 -13.545 10.859 1.00 93.44 164 PHE A N 1
ATOM 1207 C CA . PHE A 1 164 ? -2.127 -12.476 11.448 1.00 93.44 164 PHE A CA 1
ATOM 1208 C C . PHE A 1 164 ? -2.856 -11.120 11.435 1.00 93.44 164 PHE A C 1
ATOM 1210 O O . PHE A 1 164 ? -4.017 -11.049 11.837 1.00 93.44 164 PHE A O 1
ATOM 1217 N N . LYS A 1 165 ? -2.210 -10.056 10.943 1.00 92.12 165 LYS A N 1
ATOM 1218 C CA . LYS A 1 165 ? -2.771 -8.702 10.864 1.00 92.12 165 LYS A CA 1
ATOM 1219 C C . LYS A 1 165 ? -4.070 -8.642 10.056 1.00 92.12 165 LYS A C 1
ATOM 1221 O O . LYS A 1 165 ? -5.032 -8.038 10.512 1.00 92.12 165 LYS A O 1
ATOM 1226 N N . ALA A 1 166 ? -4.123 -9.299 8.895 1.00 95.75 166 ALA A N 1
ATOM 1227 C CA . ALA A 1 166 ? -5.325 -9.320 8.059 1.00 95.75 166 ALA A CA 1
ATOM 1228 C C . ALA A 1 166 ? -6.488 -10.038 8.761 1.00 95.75 166 ALA A C 1
ATOM 1230 O O . ALA A 1 166 ? -7.625 -9.578 8.721 1.00 95.75 166 ALA A O 1
ATOM 1231 N N . GLY A 1 167 ? -6.194 -11.132 9.466 1.00 96.31 167 GLY A N 1
ATOM 1232 C CA . GLY A 1 167 ? -7.185 -11.829 10.278 1.00 96.31 167 GLY A CA 1
ATOM 1233 C C . GLY A 1 167 ? -7.702 -10.984 11.444 1.00 96.31 167 GLY A C 1
ATOM 1234 O O . GLY A 1 167 ? -8.900 -11.000 11.708 1.00 96.31 167 GLY A O 1
ATOM 1235 N N . ASN A 1 168 ? -6.825 -10.225 12.113 1.00 96.31 168 ASN A N 1
ATOM 1236 C CA . ASN A 1 168 ? -7.213 -9.352 13.224 1.00 96.31 168 ASN A CA 1
ATOM 1237 C C . ASN A 1 168 ? -8.124 -8.214 12.734 1.00 96.31 168 ASN A C 1
ATOM 1239 O O . ASN A 1 168 ? -9.189 -7.979 13.300 1.00 96.31 168 ASN A O 1
ATOM 1243 N N . LEU A 1 169 ? -7.764 -7.592 11.604 1.00 96.06 169 LEU A N 1
ATOM 1244 C CA . LEU A 1 169 ? -8.594 -6.592 10.927 1.00 96.06 169 LEU A CA 1
ATOM 1245 C C . LEU A 1 169 ? -9.962 -7.152 10.539 1.00 96.06 169 LEU A C 1
ATOM 1247 O O . LEU A 1 169 ? -10.973 -6.540 10.855 1.00 96.06 169 LEU A O 1
ATOM 1251 N N . ASN A 1 170 ? -10.015 -8.32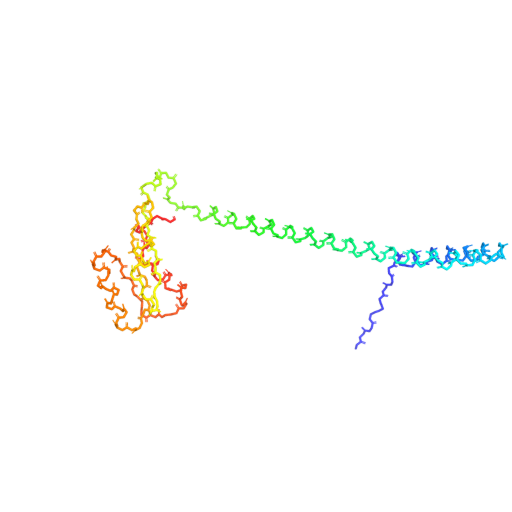5 9.905 1.00 95.75 170 ASN A N 1
ATOM 1252 C CA . ASN A 1 170 ? -11.282 -8.932 9.493 1.00 95.75 170 ASN A CA 1
ATOM 1253 C C . ASN A 1 170 ? -12.174 -9.282 10.690 1.00 95.75 170 ASN A C 1
ATOM 1255 O O . ASN A 1 170 ? -13.385 -9.078 10.624 1.00 95.75 170 ASN A O 1
ATOM 1259 N N . HIS A 1 171 ? -11.586 -9.770 11.787 1.00 96.38 171 HIS A N 1
ATOM 1260 C CA . HIS A 1 171 ? -12.304 -10.029 13.038 1.00 96.38 171 HIS A CA 1
ATOM 1261 C C . HIS A 1 171 ? -12.874 -8.739 13.637 1.00 96.38 171 HIS A C 1
ATOM 1263 O O . HIS A 1 171 ? -14.058 -8.683 13.970 1.00 96.38 171 HIS A O 1
ATOM 1269 N N . GLY A 1 172 ? -12.059 -7.682 13.709 1.00 95.94 172 GLY A N 1
ATOM 1270 C CA . GLY A 1 172 ? -12.488 -6.360 14.166 1.00 95.94 172 GLY A CA 1
ATOM 1271 C C . GLY A 1 172 ? -13.594 -5.771 13.291 1.00 95.94 172 GLY A C 1
ATOM 1272 O O . GLY A 1 172 ? -14.653 -5.409 13.791 1.00 95.94 172 GLY A O 1
ATOM 1273 N N . LEU A 1 173 ? -13.398 -5.745 11.972 1.00 95.31 173 LEU A N 1
ATOM 1274 C CA . LEU A 1 173 ? -14.383 -5.241 11.013 1.00 95.31 173 LEU A CA 1
ATOM 1275 C C . LEU A 1 173 ? -15.700 -6.017 11.082 1.00 95.31 173 LEU A C 1
ATOM 1277 O O . LEU A 1 173 ? -16.761 -5.403 11.012 1.00 95.31 173 LEU A O 1
ATOM 1281 N N . ALA A 1 174 ? -15.657 -7.342 11.260 1.00 94.25 174 ALA A N 1
ATOM 1282 C CA . ALA A 1 174 ? -16.856 -8.153 11.453 1.00 94.25 174 ALA A CA 1
ATOM 1283 C C . ALA A 1 174 ? -17.635 -7.738 12.714 1.00 94.25 174 ALA A C 1
ATOM 1285 O O . ALA A 1 174 ? -18.855 -7.596 12.647 1.00 94.25 174 ALA A O 1
ATOM 1286 N N . ALA A 1 175 ? -16.938 -7.482 13.826 1.00 94.00 175 ALA A N 1
ATOM 1287 C CA . ALA A 1 175 ? -17.540 -7.028 15.082 1.00 94.00 175 ALA A CA 1
ATOM 1288 C C . ALA A 1 175 ? -18.076 -5.582 15.027 1.00 94.00 175 ALA A C 1
ATOM 1290 O O . ALA A 1 175 ? -18.934 -5.210 15.826 1.00 94.00 175 ALA A O 1
ATOM 1291 N N . LEU A 1 176 ? -17.582 -4.766 14.092 1.00 94.94 176 LEU A N 1
ATOM 1292 C CA . LEU A 1 176 ? -17.957 -3.358 13.941 1.00 94.94 176 LEU A CA 1
ATOM 1293 C C . LEU A 1 176 ? -18.946 -3.089 12.797 1.00 94.94 176 LEU A C 1
ATOM 1295 O O . LEU A 1 176 ? -19.302 -1.930 12.568 1.00 94.94 176 LEU A O 1
ATOM 1299 N N . ARG A 1 177 ? -19.396 -4.121 12.069 1.00 91.69 177 ARG A N 1
ATOM 1300 C CA . ARG A 1 177 ? -20.297 -3.958 10.914 1.00 91.69 177 ARG A CA 1
ATOM 1301 C C . ARG A 1 177 ? -21.514 -3.096 11.266 1.00 91.69 177 ARG A C 1
ATOM 1303 O O . ARG A 1 177 ? -22.219 -3.368 12.231 1.00 91.69 177 ARG A O 1
ATOM 1310 N N . GLY A 1 178 ? -21.755 -2.060 10.460 1.00 87.56 178 GLY A N 1
ATOM 1311 C CA . GLY A 1 178 ? -22.895 -1.145 10.599 1.00 87.56 178 GLY A CA 1
ATOM 1312 C C . GLY A 1 178 ? -22.740 -0.041 11.655 1.00 87.56 178 GLY A C 1
ATOM 1313 O O . GLY A 1 178 ? -23.580 0.861 11.715 1.00 87.56 178 GLY A O 1
ATOM 1314 N N . ARG A 1 179 ? -21.673 -0.062 12.468 1.00 90.38 179 ARG A N 1
ATOM 1315 C CA . ARG A 1 179 ? -21.415 0.980 13.481 1.00 90.38 179 ARG A CA 1
ATOM 1316 C C . ARG A 1 179 ? -20.799 2.250 12.899 1.00 90.38 179 ARG A C 1
ATOM 1318 O O . ARG A 1 179 ? -21.090 3.335 13.391 1.00 90.38 179 ARG A O 1
ATOM 1325 N N . TYR A 1 180 ? -19.986 2.093 11.862 1.00 90.94 180 TYR A N 1
ATOM 1326 C CA . TYR A 1 180 ? -19.228 3.154 11.205 1.00 90.94 180 TYR A CA 1
ATOM 1327 C C . TYR A 1 180 ? -19.558 3.189 9.715 1.00 90.94 180 TYR A C 1
ATOM 1329 O O . TYR A 1 180 ? -20.017 2.186 9.160 1.00 90.94 180 TYR A O 1
ATOM 1337 N N . ASP A 1 181 ? -19.353 4.342 9.093 1.00 84.31 181 ASP A N 1
ATOM 1338 C CA . ASP A 1 181 ? -19.588 4.530 7.664 1.00 84.31 181 ASP A CA 1
ATOM 1339 C C . ASP A 1 181 ? -18.331 4.086 6.885 1.00 84.31 181 ASP A C 1
ATOM 1341 O O . ASP A 1 181 ? -17.208 4.394 7.290 1.00 84.31 181 ASP A O 1
ATOM 1345 N N . ALA A 1 182 ? -18.522 3.308 5.812 1.00 67.31 182 ALA A N 1
ATOM 1346 C CA . ALA A 1 182 ? -17.473 2.676 5.004 1.00 67.31 182 ALA A CA 1
ATOM 1347 C C . ALA A 1 182 ? -17.817 2.712 3.512 1.00 67.31 182 ALA A C 1
ATOM 1349 O O . ALA A 1 182 ? -19.026 2.777 3.181 1.00 67.31 182 ALA A O 1
#

Sequence (182 aa):
MTHHPRRIPRSTVLVSLLWTILAAALAAWALATATPAAAVFCVAVPFLWITGLRAAALWMRAAAQVSRAAAQVSRAAAQVSRAVAQVAPAGGANRPADELRVALLYCVADDADPAAISASAAQDRAVDVVVLDDSRHPAVTRRLAEAAASHGWIVIRRRDRTGFKAGNLNHGLAALRGRYDA

Foldseek 3Di:
DDDDDDDDPPVVVVVVVVVVVVLVVLVVVLVVVVDPVSVCCSVVVVVCVVVVVVVVVVVVVVVVVVVVVVVVVVVVVVVVVVVVVVVPFPPCVPDDPQPFAAADEAEDEQDDDLVVQVVVCPDPHHHAYEYLYAYDDVVNVVVVVVSCVVVVHHYDYDPDCPPPPVVSVVSVCVVCPPVGTD

pLDDT: mean 86.84, std 11.46, range [42.66, 98.12]

Radius of gyration: 36.08 Å; chains: 1; bounding box: 70×54×94 Å